Protein AF-A0A8S0SH18-F1 (afdb_monomer_lite)

Sequence (121 aa):
MAERRGLLTTVDLAGINVLALVNEHSGAALQYGIDKDFLNDSSHVKDVRWDAELGDQNMELRLVEYFVDEFNKRLGNGVDIRNNVKAMAKLKKQVKRTKETLSANTMAPISVESLYDDCDF

Organism: NCBI:txid158383

Secondary structure (DSSP, 8-state):
-HHHHHHHHHHHHTT--------HHHHHHHHHHHSS---S-----------SS-SHHHHHHHHHHHHHHHHHHHH-SS--GGG-HHHHHHHHHHHHHHHHHHHHSS------TT-BTTB--

Foldseek 3Di:
DVVVVVVVVVCVVVVHDDPDDDDPVVVVVVVVVVVDPDPDDDDDDPDDDDDPCPDPVVVLVVQLVVVQVVVCVVVVPNDRCVVPPQLSVQSSVQSVVQVVVVVVDVDDDTKGACSDPRDID

Radius of gyration: 22.26 Å; chains: 1; bounding box: 47×38×57 Å

InterPro domains:
  IPR013126 Heat shock protein 70 family [PF00012] (2-37)
  IPR013126 Heat shock protein 70 family [PF00012] (44-117)
  IPR013126 Heat shock protein 70 family [PTHR45639] (43-121)
  IPR043129 ATPase, nucleotide binding domain [SSF53067] (43-120)

Structure (mmCIF, N/CA/C/O backbone):
data_AF-A0A8S0SH18-F1
#
_entry.id   AF-A0A8S0SH18-F1
#
loop_
_atom_site.group_PDB
_atom_site.id
_atom_site.type_symbol
_atom_site.label_atom_id
_atom_site.label_alt_id
_atom_site.label_comp_id
_atom_site.label_asym_id
_atom_site.label_entity_id
_atom_site.label_seq_id
_atom_site.pdbx_PDB_ins_code
_atom_site.Cartn_x
_atom_site.Cartn_y
_atom_site.Cartn_z
_atom_site.occupancy
_atom_site.B_iso_or_equiv
_atom_site.auth_seq_id
_atom_site.auth_comp_id
_atom_site.auth_asym_id
_atom_site.auth_atom_id
_atom_site.pdbx_PDB_model_num
ATOM 1 N N . MET A 1 1 ? 12.711 -20.154 -13.586 1.00 60.12 1 MET A N 1
ATOM 2 C CA . MET A 1 1 ? 12.234 -20.925 -14.766 1.00 60.12 1 MET A CA 1
ATOM 3 C C . MET A 1 1 ? 10.760 -21.343 -14.693 1.00 60.12 1 MET A C 1
ATOM 5 O O . MET A 1 1 ? 10.164 -21.548 -15.743 1.00 60.12 1 MET A O 1
ATOM 9 N N . ALA A 1 2 ? 10.144 -21.491 -13.511 1.00 79.88 2 ALA A N 1
ATOM 10 C CA . ALA A 1 2 ? 8.706 -21.788 -13.408 1.00 79.88 2 ALA A CA 1
ATOM 11 C C . ALA A 1 2 ? 7.822 -20.598 -13.836 1.00 79.88 2 ALA A C 1
ATOM 13 O O . ALA A 1 2 ? 6.936 -20.762 -14.664 1.00 79.88 2 ALA A O 1
ATOM 14 N N . GLU A 1 3 ? 8.147 -19.394 -13.371 1.00 81.19 3 GLU A N 1
ATOM 15 C CA . GLU A 1 3 ? 7.373 -18.173 -13.632 1.00 81.19 3 GLU A CA 1
ATOM 16 C C . GLU A 1 3 ? 7.291 -17.794 -15.120 1.00 81.19 3 GLU A C 1
ATOM 18 O O . GLU A 1 3 ? 6.199 -17.607 -15.649 1.00 81.19 3 GLU A O 1
ATOM 23 N N . ARG A 1 4 ? 8.425 -17.803 -15.844 1.00 85.50 4 ARG A N 1
ATOM 24 C CA . ARG A 1 4 ? 8.446 -17.548 -17.301 1.00 85.50 4 ARG A CA 1
ATOM 25 C C . ARG A 1 4 ? 7.548 -18.512 -18.082 1.00 85.50 4 ARG A C 1
ATOM 27 O O . ARG A 1 4 ? 6.930 -18.107 -19.057 1.00 85.50 4 ARG A O 1
ATOM 34 N N . ARG A 1 5 ? 7.466 -19.780 -17.661 1.00 86.31 5 ARG A N 1
ATOM 35 C CA . ARG A 1 5 ? 6.590 -20.781 -18.297 1.00 86.31 5 ARG A CA 1
ATOM 36 C C . ARG A 1 5 ? 5.117 -20.522 -17.991 1.00 86.31 5 ARG A C 1
ATOM 38 O O . ARG A 1 5 ? 4.293 -20.638 -18.893 1.00 86.31 5 ARG A O 1
ATOM 45 N N . GLY A 1 6 ? 4.801 -20.123 -16.758 1.00 88.38 6 GLY A N 1
ATOM 46 C CA . GLY A 1 6 ? 3.453 -19.685 -16.391 1.00 88.38 6 GLY A CA 1
ATOM 47 C C . GLY A 1 6 ? 2.985 -18.517 -17.259 1.00 88.38 6 GLY A C 1
ATOM 48 O O . GLY A 1 6 ? 1.901 -18.575 -17.827 1.00 88.38 6 GLY A O 1
ATOM 49 N N . LEU A 1 7 ? 3.852 -17.522 -17.456 1.00 86.75 7 LEU A N 1
ATOM 50 C CA . LEU A 1 7 ? 3.548 -16.336 -18.256 1.00 86.75 7 LEU A CA 1
ATOM 51 C C . LEU A 1 7 ? 3.370 -16.656 -19.751 1.00 86.75 7 LEU A C 1
ATOM 53 O O . LEU A 1 7 ? 2.467 -16.131 -20.387 1.00 86.75 7 LEU A O 1
ATOM 57 N N . LEU A 1 8 ? 4.164 -17.569 -20.320 1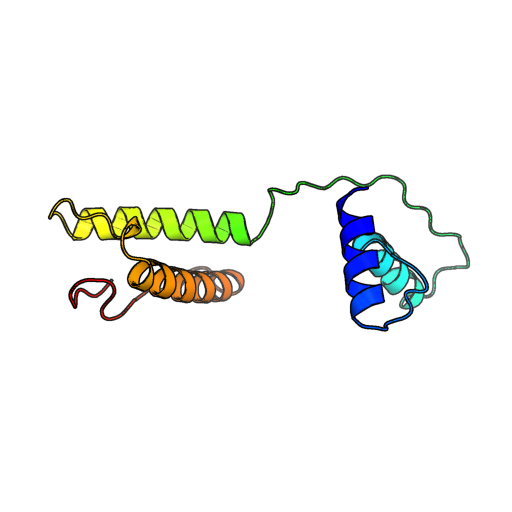.00 88.31 8 LEU A N 1
ATOM 58 C CA . LEU A 1 8 ? 3.939 -18.029 -21.700 1.00 88.31 8 LEU A CA 1
ATOM 59 C C . LEU A 1 8 ? 2.591 -18.741 -21.862 1.00 88.31 8 LEU A C 1
ATOM 61 O O . LEU A 1 8 ? 1.928 -18.564 -22.876 1.00 88.31 8 LEU A O 1
ATOM 65 N N . THR A 1 9 ? 2.167 -19.499 -20.850 1.00 90.00 9 THR A N 1
ATOM 66 C CA . THR A 1 9 ? 0.885 -20.219 -20.879 1.00 90.00 9 THR A CA 1
ATOM 67 C C . THR A 1 9 ? -0.298 -19.250 -20.842 1.00 90.00 9 THR A C 1
ATOM 69 O O . THR A 1 9 ? -1.270 -19.429 -21.569 1.00 90.00 9 THR A O 1
ATOM 72 N N . THR A 1 10 ? -0.229 -18.195 -20.022 1.00 89.38 10 THR A N 1
ATOM 73 C CA . THR A 1 10 ? -1.294 -17.181 -19.962 1.00 89.38 10 THR A CA 1
ATOM 74 C C . THR A 1 10 ? -1.381 -16.359 -21.243 1.00 89.38 10 THR A C 1
ATOM 76 O O . THR A 1 10 ? -2.476 -15.998 -21.663 1.00 89.38 10 THR A O 1
ATOM 79 N N . VAL A 1 11 ? -0.244 -16.077 -21.876 1.00 92.00 11 VAL A N 1
ATOM 80 C CA . VAL A 1 11 ? -0.190 -15.354 -2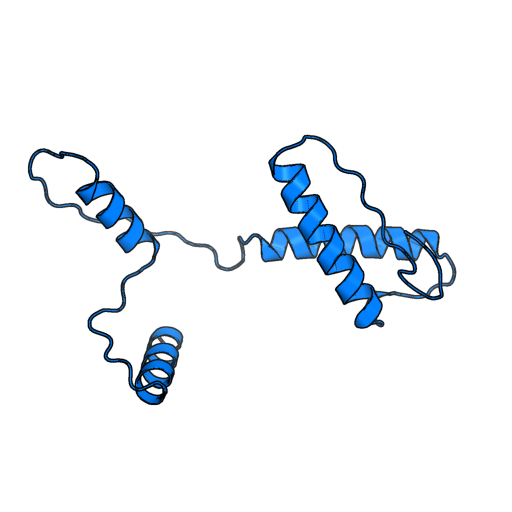3.150 1.00 92.00 11 VAL A CA 1
ATOM 81 C C . VAL A 1 11 ? -0.766 -16.200 -24.292 1.00 92.00 11 VAL A C 1
ATOM 83 O O . VAL A 1 11 ? -1.549 -15.677 -25.085 1.00 92.00 11 VAL A O 1
ATOM 86 N N . ASP A 1 12 ? -0.449 -17.495 -24.336 1.00 91.12 12 ASP A N 1
ATOM 87 C CA . ASP A 1 12 ? -1.029 -18.432 -25.305 1.00 91.12 12 ASP A CA 1
ATOM 88 C C . ASP A 1 12 ? -2.561 -18.498 -25.163 1.00 91.12 12 ASP A C 1
ATOM 90 O O . ASP A 1 12 ? -3.295 -18.349 -26.138 1.00 91.12 12 ASP A O 1
ATOM 94 N N . LEU A 1 13 ? -3.062 -18.561 -23.921 1.00 92.12 13 LEU A N 1
ATOM 95 C CA . LEU A 1 13 ? -4.498 -18.470 -23.623 1.00 92.12 13 LEU A CA 1
ATOM 96 C C . LEU A 1 13 ? -5.127 -17.134 -24.054 1.00 92.12 13 LEU A C 1
ATOM 98 O O . LEU A 1 13 ? -6.294 -17.105 -24.441 1.00 92.12 13 LEU A O 1
ATOM 102 N N . ALA A 1 14 ? -4.379 -16.031 -23.988 1.00 92.69 14 ALA A N 1
ATOM 103 C CA . ALA A 1 14 ? -4.830 -14.714 -24.436 1.00 92.69 14 ALA A CA 1
ATOM 104 C C . ALA A 1 14 ? -4.767 -14.535 -25.967 1.00 92.69 14 ALA A C 1
ATOM 106 O O . ALA A 1 14 ? -5.204 -13.501 -26.472 1.00 92.69 14 ALA A O 1
ATOM 107 N N . GLY A 1 15 ? -4.227 -15.511 -26.709 1.00 92.81 15 GLY A N 1
ATOM 108 C CA . GLY A 1 15 ? -4.064 -15.446 -28.163 1.00 92.81 15 GLY A CA 1
ATOM 109 C C . GLY A 1 15 ? -2.998 -14.447 -28.626 1.00 92.81 15 GLY A C 1
ATOM 110 O O . GLY A 1 15 ? -3.052 -13.971 -29.760 1.00 92.81 15 GLY A O 1
ATOM 111 N N . ILE A 1 16 ? -2.046 -14.091 -27.757 1.00 92.94 16 ILE A N 1
ATOM 112 C CA . ILE A 1 16 ? -0.984 -13.126 -28.067 1.00 92.94 16 ILE A CA 1
ATOM 113 C C . ILE A 1 16 ? 0.286 -13.888 -28.476 1.00 92.94 16 ILE A C 1
ATOM 115 O O . ILE A 1 16 ? 0.734 -14.795 -27.783 1.00 92.94 16 ILE A O 1
ATOM 119 N N . ASN A 1 17 ? 0.913 -13.503 -29.590 1.00 89.81 17 ASN A N 1
ATOM 120 C CA . ASN A 1 17 ? 2.189 -14.089 -30.007 1.00 89.81 17 ASN A CA 1
ATOM 121 C C . ASN A 1 17 ? 3.371 -13.353 -29.349 1.00 89.81 17 ASN A C 1
ATOM 123 O O . ASN A 1 17 ? 3.652 -12.201 -29.684 1.00 89.81 17 ASN A O 1
ATOM 127 N N . VAL A 1 18 ? 4.082 -14.012 -28.428 1.00 85.56 18 VAL A N 1
ATOM 128 C CA . VAL A 1 18 ? 5.279 -13.451 -27.775 1.00 85.56 18 VAL A CA 1
ATOM 129 C C . VAL A 1 18 ? 6.527 -13.775 -28.586 1.00 85.56 18 VAL A C 1
ATOM 131 O O . VAL A 1 18 ? 6.939 -14.926 -28.681 1.00 85.56 18 VAL A O 1
ATOM 134 N N . LEU A 1 19 ? 7.169 -12.733 -29.117 1.00 84.56 19 LEU A N 1
ATOM 135 C CA . LEU A 1 19 ? 8.398 -12.855 -29.910 1.00 84.56 19 LEU A CA 1
ATOM 136 C C . LEU A 1 19 ? 9.658 -12.994 -29.044 1.00 84.56 19 LEU A C 1
ATOM 138 O O . LEU A 1 19 ? 10.595 -13.694 -29.419 1.00 84.56 19 LEU A O 1
ATOM 142 N N . ALA A 1 20 ? 9.693 -12.333 -27.885 1.00 83.75 20 ALA A N 1
ATOM 143 C CA . ALA A 1 20 ? 10.801 -12.423 -26.943 1.00 83.75 20 ALA A CA 1
ATOM 144 C C . ALA A 1 20 ? 10.351 -12.057 -25.523 1.00 83.75 20 ALA A C 1
ATOM 146 O O . ALA A 1 20 ? 9.595 -11.109 -25.323 1.00 83.75 20 ALA A O 1
ATOM 147 N N . LEU A 1 21 ? 10.867 -12.780 -24.526 1.00 84.06 21 LEU A N 1
ATOM 148 C CA . LEU A 1 21 ? 10.764 -12.394 -23.118 1.00 84.06 21 LEU A CA 1
ATOM 149 C C . LEU A 1 21 ? 12.052 -11.691 -22.701 1.00 84.06 21 LEU A C 1
ATOM 151 O O . LEU A 1 21 ? 13.066 -12.352 -22.461 1.00 84.06 21 LEU A O 1
ATOM 155 N N . VAL A 1 22 ? 12.000 -10.370 -22.582 1.00 85.62 22 VAL A N 1
ATOM 156 C CA . VAL A 1 22 ? 13.143 -9.537 -22.187 1.00 85.62 22 VAL A CA 1
ATOM 157 C C . VAL A 1 22 ? 13.068 -9.238 -20.687 1.00 85.62 22 VAL A C 1
ATOM 159 O O . VAL A 1 22 ? 11.982 -9.121 -20.128 1.00 85.62 22 VAL A O 1
ATOM 162 N N . ASN A 1 23 ? 14.218 -9.180 -20.009 1.00 84.50 23 ASN A N 1
ATOM 163 C CA . ASN A 1 23 ? 14.275 -8.707 -18.622 1.00 84.50 23 ASN A CA 1
ATOM 164 C C . ASN A 1 23 ? 14.078 -7.183 -18.605 1.00 84.50 23 ASN A C 1
ATOM 166 O O . ASN A 1 23 ? 14.695 -6.497 -19.418 1.00 84.50 23 ASN A O 1
ATOM 170 N N . GLU A 1 24 ? 13.277 -6.660 -17.679 1.00 84.06 24 GLU A N 1
ATOM 171 C CA . GLU A 1 24 ? 13.006 -5.227 -17.530 1.00 84.06 24 GLU A CA 1
ATOM 172 C C . GLU A 1 24 ? 14.293 -4.390 -17.507 1.00 84.06 24 GLU A C 1
ATOM 174 O O . GLU A 1 24 ? 14.430 -3.452 -18.289 1.00 84.06 24 GLU A O 1
ATOM 179 N N . HIS A 1 25 ? 15.292 -4.779 -16.707 1.00 82.50 25 HIS A N 1
ATOM 180 C CA . HIS A 1 25 ? 16.552 -4.030 -16.612 1.00 82.50 25 HIS A CA 1
ATOM 181 C C . HIS A 1 25 ? 17.364 -4.054 -17.913 1.00 82.50 25 HIS A C 1
ATOM 183 O O . HIS A 1 25 ? 18.013 -3.070 -18.262 1.00 82.50 25 HIS A O 1
ATOM 189 N N . SER A 1 26 ? 17.323 -5.166 -18.654 1.00 82.50 26 SER A N 1
ATOM 190 C CA . SER A 1 26 ? 17.963 -5.255 -19.970 1.00 82.50 26 SER A CA 1
ATOM 191 C C . SER A 1 26 ? 17.224 -4.400 -20.998 1.00 82.50 26 SER A C 1
ATOM 193 O O . SER A 1 26 ? 17.873 -3.741 -21.800 1.00 82.50 26 SER A O 1
ATOM 195 N N . GLY A 1 27 ? 15.889 -4.361 -20.950 1.00 82.44 27 GLY A N 1
ATOM 196 C CA . GLY A 1 27 ? 15.075 -3.476 -21.783 1.00 82.44 27 GLY A CA 1
ATOM 197 C C . GLY A 1 27 ? 15.364 -2.000 -21.508 1.00 82.44 27 GLY A C 1
ATOM 198 O O . GLY A 1 27 ? 15.601 -1.246 -22.446 1.00 82.44 27 GLY A O 1
ATOM 199 N N . ALA A 1 28 ? 15.443 -1.605 -20.235 1.00 83.19 28 ALA A N 1
ATOM 200 C CA . ALA A 1 28 ? 15.807 -0.246 -19.837 1.00 83.19 28 ALA A CA 1
ATOM 201 C C . ALA A 1 28 ? 17.226 0.135 -20.295 1.00 83.19 28 ALA A C 1
ATOM 203 O O . ALA A 1 28 ? 17.434 1.234 -20.804 1.00 83.19 28 ALA A O 1
ATOM 204 N N . ALA A 1 29 ? 18.195 -0.779 -20.172 1.00 82.19 29 ALA A N 1
ATOM 205 C CA . ALA A 1 29 ? 19.555 -0.560 -20.664 1.00 82.19 29 ALA A CA 1
ATOM 206 C C . ALA A 1 29 ? 19.609 -0.418 -22.195 1.00 82.19 29 ALA A C 1
ATOM 208 O O . ALA A 1 29 ? 20.325 0.442 -22.702 1.00 82.19 29 ALA A O 1
ATOM 209 N N . LEU A 1 30 ? 18.836 -1.225 -22.931 1.00 81.88 30 LEU A N 1
ATOM 210 C CA . LEU A 1 30 ? 18.719 -1.112 -24.386 1.00 81.88 30 LEU A CA 1
ATOM 211 C C . LEU A 1 30 ? 18.076 0.214 -24.799 1.00 81.88 30 LEU A C 1
ATOM 213 O O . LEU A 1 30 ? 18.609 0.883 -25.676 1.00 81.88 30 LEU A O 1
ATOM 217 N N . GLN A 1 31 ? 16.985 0.620 -24.142 1.00 81.81 31 GLN A N 1
ATOM 218 C CA . GLN A 1 31 ? 16.336 1.908 -24.394 1.00 81.81 31 GLN A CA 1
ATOM 219 C C . GLN A 1 31 ? 17.313 3.065 -24.166 1.00 81.81 31 GLN A C 1
ATOM 221 O O . GLN A 1 31 ? 17.476 3.922 -25.029 1.00 81.81 31 GLN A O 1
ATOM 226 N N . TYR A 1 32 ? 18.038 3.037 -23.045 1.00 81.12 32 TYR A N 1
ATOM 227 C CA . TYR A 1 32 ? 19.074 4.024 -22.751 1.00 81.12 32 TYR A CA 1
ATOM 228 C C . TYR A 1 32 ? 20.190 4.040 -23.810 1.00 81.12 32 TYR A C 1
ATOM 230 O O . TYR A 1 32 ? 20.706 5.103 -24.142 1.00 81.12 32 TYR A O 1
ATOM 238 N N . GLY A 1 33 ? 20.556 2.870 -24.344 1.00 74.25 33 GLY A N 1
ATOM 239 C CA . GLY A 1 33 ? 21.516 2.711 -25.437 1.00 74.25 33 GLY A CA 1
ATOM 240 C C . GLY A 1 33 ? 21.052 3.297 -26.773 1.00 74.25 33 GLY A C 1
ATOM 241 O O . GLY A 1 33 ? 21.877 3.809 -27.518 1.00 74.25 33 GLY A O 1
ATOM 242 N N . ILE A 1 34 ? 19.753 3.227 -27.070 1.00 76.88 34 ILE A N 1
ATOM 243 C CA . ILE A 1 34 ? 19.155 3.752 -28.308 1.00 76.88 34 ILE A CA 1
ATOM 244 C C . ILE A 1 34 ? 19.005 5.276 -28.246 1.00 76.88 34 ILE A C 1
ATOM 246 O O . ILE A 1 34 ? 19.284 5.954 -29.230 1.00 76.88 34 ILE A O 1
ATOM 250 N N . ASP A 1 35 ? 18.600 5.822 -27.096 1.00 74.69 35 ASP A N 1
ATOM 251 C CA . ASP A 1 35 ? 18.362 7.266 -26.922 1.00 74.69 35 ASP A CA 1
ATOM 252 C C . ASP A 1 35 ? 19.653 8.107 -26.883 1.00 74.69 35 ASP A C 1
ATOM 254 O O . ASP A 1 35 ? 19.611 9.337 -26.802 1.00 74.69 35 ASP A O 1
ATOM 258 N N . LYS A 1 36 ? 20.820 7.463 -26.899 1.00 70.50 36 LYS A N 1
ATOM 259 C CA . LYS A 1 36 ? 22.130 8.099 -26.762 1.00 70.50 36 LYS A CA 1
ATOM 260 C C . LYS A 1 36 ? 23.008 7.692 -27.941 1.00 70.50 36 LYS A C 1
ATOM 262 O O . LYS A 1 36 ? 23.238 6.508 -28.160 1.00 70.50 36 LYS A O 1
ATOM 267 N N . ASP A 1 37 ? 23.570 8.674 -28.641 1.00 64.19 37 ASP A N 1
ATOM 268 C CA . ASP A 1 37 ? 24.562 8.435 -29.692 1.00 64.19 37 ASP A CA 1
ATOM 269 C C . ASP A 1 37 ? 25.871 7.919 -29.076 1.00 64.19 37 ASP A C 1
ATOM 271 O O . ASP A 1 37 ? 26.792 8.675 -28.755 1.00 64.19 37 ASP A O 1
ATOM 275 N N . PHE A 1 38 ? 25.955 6.610 -28.866 1.00 60.38 38 PHE A N 1
ATOM 276 C CA . PHE A 1 38 ? 27.206 5.950 -28.530 1.00 60.38 38 PHE A CA 1
ATOM 277 C C . PHE A 1 38 ? 27.969 5.626 -29.817 1.00 60.38 38 PHE A C 1
ATOM 279 O O . PHE A 1 38 ? 27.399 5.144 -30.796 1.00 60.38 38 PHE A O 1
ATOM 286 N N . LEU A 1 39 ? 29.282 5.870 -29.812 1.00 60.03 39 LEU A N 1
ATOM 287 C CA . LEU A 1 39 ? 30.204 5.392 -30.843 1.00 60.03 39 LEU A CA 1
ATOM 288 C C . LEU A 1 39 ? 30.184 3.856 -30.857 1.00 60.03 39 LEU A C 1
ATOM 290 O O . LEU A 1 39 ? 30.920 3.229 -30.111 1.00 60.03 39 LEU A O 1
ATOM 294 N N . ASN A 1 40 ? 29.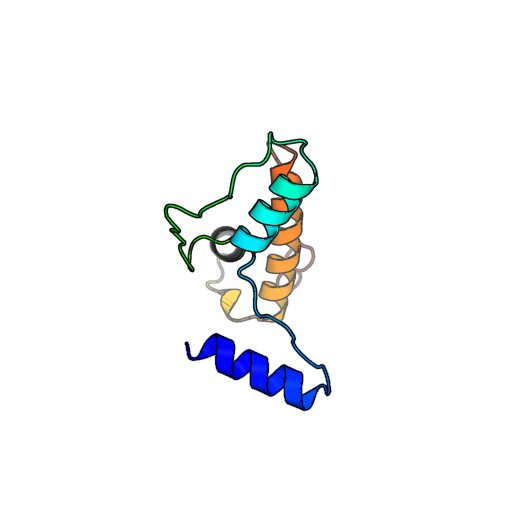286 3.298 -31.669 1.00 54.94 40 ASN A N 1
ATOM 295 C CA . ASN A 1 40 ? 29.190 1.929 -32.176 1.00 54.94 40 ASN A CA 1
ATOM 296 C C . ASN A 1 40 ? 29.951 0.852 -31.375 1.00 54.94 40 ASN A C 1
ATOM 298 O O . ASN A 1 40 ? 30.877 0.233 -31.903 1.00 54.94 40 ASN A O 1
ATOM 302 N N . ASP A 1 41 ? 29.553 0.617 -30.122 1.00 62.31 41 ASP A N 1
ATOM 303 C CA . ASP A 1 41 ? 30.130 -0.455 -29.313 1.00 62.31 41 ASP A CA 1
ATOM 304 C C . ASP A 1 41 ? 29.049 -1.328 -28.668 1.00 62.31 41 ASP A C 1
ATOM 306 O O . ASP A 1 41 ? 28.000 -0.868 -28.207 1.00 62.31 41 ASP A O 1
ATOM 310 N N . SER A 1 42 ? 29.296 -2.633 -28.691 1.00 63.28 42 SER A N 1
ATOM 311 C CA . SER A 1 42 ? 28.341 -3.653 -28.260 1.00 63.28 42 SER A CA 1
ATOM 312 C C . SER A 1 42 ? 28.123 -3.616 -26.739 1.00 63.28 42 SER A C 1
ATOM 314 O O . SER A 1 42 ? 29.053 -3.756 -25.942 1.00 63.28 42 SER A O 1
ATOM 316 N N . SER A 1 43 ? 26.870 -3.442 -26.314 1.00 65.12 43 SER A N 1
ATOM 317 C CA . SER A 1 43 ? 26.506 -3.372 -24.894 1.00 65.12 43 SER A CA 1
ATOM 318 C C . SER A 1 43 ? 26.365 -4.771 -24.289 1.00 65.12 43 SER A C 1
ATOM 320 O O . SER A 1 43 ? 25.487 -5.538 -24.680 1.00 65.12 43 SER A O 1
ATOM 322 N N . HIS A 1 44 ? 27.210 -5.103 -23.312 1.00 70.94 44 HIS A N 1
ATOM 323 C CA . HIS A 1 44 ? 27.174 -6.373 -22.583 1.00 70.94 44 HIS A CA 1
ATOM 324 C C . HIS A 1 44 ? 26.850 -6.144 -21.100 1.00 70.94 44 HIS A C 1
ATOM 326 O O . HIS A 1 44 ? 27.444 -5.293 -20.437 1.00 70.94 44 HIS A O 1
ATOM 332 N N . VAL A 1 45 ? 25.913 -6.925 -20.558 1.00 70.06 45 VAL A N 1
ATOM 333 C CA . VAL A 1 45 ? 25.574 -6.899 -19.127 1.00 70.06 45 VAL A CA 1
ATOM 334 C C . VAL A 1 45 ? 26.644 -7.671 -18.356 1.00 70.06 45 VAL A C 1
ATOM 336 O O . VAL A 1 45 ? 26.873 -8.845 -18.633 1.00 70.06 45 VAL A O 1
ATOM 339 N N . LYS A 1 46 ? 27.308 -7.015 -17.397 1.00 80.94 46 LYS A N 1
ATOM 340 C CA . LYS A 1 46 ? 28.410 -7.615 -16.621 1.00 80.94 46 LYS A CA 1
ATOM 341 C C . LYS A 1 46 ? 27.939 -8.385 -15.391 1.00 80.94 46 LYS A C 1
ATOM 343 O O . LYS A 1 46 ? 28.512 -9.420 -15.074 1.00 80.94 46 LYS A O 1
ATOM 348 N N . ASP A 1 47 ? 26.917 -7.885 -14.705 1.00 76.69 47 ASP A N 1
ATOM 349 C CA . ASP A 1 47 ? 26.334 -8.545 -13.540 1.00 76.69 47 ASP A CA 1
ATOM 350 C C . ASP A 1 47 ? 24.894 -8.072 -13.321 1.00 76.69 47 ASP A C 1
ATOM 352 O O . ASP A 1 47 ? 24.540 -6.948 -13.682 1.00 76.69 47 ASP A O 1
ATOM 356 N N . VAL A 1 48 ? 24.073 -8.933 -12.724 1.00 72.81 48 VAL A N 1
ATOM 357 C CA . VAL A 1 48 ? 22.708 -8.615 -12.296 1.00 72.81 48 VAL A CA 1
ATOM 358 C C . VAL A 1 48 ? 22.527 -9.142 -10.878 1.00 72.81 48 VAL A C 1
ATOM 360 O O . VAL A 1 48 ? 22.711 -10.332 -10.602 1.00 72.81 48 VAL A O 1
ATOM 363 N N . ARG A 1 49 ? 22.159 -8.245 -9.966 1.00 80.06 49 ARG A N 1
ATOM 364 C CA . ARG A 1 49 ? 21.777 -8.555 -8.588 1.00 80.06 49 ARG A CA 1
ATOM 365 C C . ARG A 1 49 ? 20.395 -7.968 -8.354 1.00 80.06 49 ARG A C 1
ATOM 367 O O . ARG A 1 49 ? 20.130 -6.852 -8.788 1.00 80.06 49 ARG A O 1
ATOM 374 N N . TRP A 1 50 ? 19.528 -8.736 -7.714 1.00 77.69 50 TRP A N 1
ATOM 375 C CA . TRP A 1 50 ? 18.175 -8.317 -7.381 1.00 77.69 50 TRP A CA 1
ATOM 376 C C . TRP A 1 50 ? 17.772 -8.970 -6.057 1.00 77.69 50 TRP A C 1
ATOM 378 O O . TRP A 1 50 ? 18.246 -10.065 -5.744 1.00 77.69 50 TRP A O 1
ATOM 388 N N . ASP A 1 51 ? 16.919 -8.288 -5.301 1.00 79.12 51 ASP A N 1
ATOM 389 C CA . ASP A 1 51 ? 16.294 -8.794 -4.082 1.00 79.12 51 ASP A CA 1
ATOM 390 C C . ASP A 1 51 ? 14.774 -8.721 -4.265 1.00 79.12 51 ASP A C 1
ATOM 392 O O . ASP A 1 51 ? 14.236 -7.666 -4.600 1.00 79.12 51 ASP A O 1
ATOM 396 N N . ALA A 1 52 ? 14.095 -9.855 -4.089 1.00 77.75 52 ALA A N 1
ATOM 397 C CA . ALA A 1 52 ? 12.648 -9.971 -4.258 1.00 77.75 52 ALA A CA 1
ATOM 398 C C . ALA A 1 52 ? 11.853 -9.273 -3.170 1.00 77.75 52 ALA A C 1
ATOM 400 O O . ALA A 1 52 ? 10.698 -8.908 -3.377 1.00 77.75 52 ALA A O 1
ATOM 401 N N . GLU A 1 53 ? 12.466 -9.142 -2.003 1.00 76.06 53 GLU A N 1
ATOM 402 C CA . GLU A 1 53 ? 11.837 -8.617 -0.807 1.00 76.06 53 GLU A CA 1
ATOM 403 C C . GLU A 1 53 ? 12.091 -7.110 -0.676 1.00 76.06 53 GLU A C 1
ATOM 405 O O . GLU A 1 53 ? 11.458 -6.428 0.133 1.00 76.06 53 GLU A O 1
ATOM 410 N N . LEU A 1 54 ? 12.982 -6.551 -1.497 1.00 78.31 54 LEU A N 1
ATOM 411 C CA . LEU A 1 54 ? 13.276 -5.127 -1.506 1.00 78.31 54 LEU A CA 1
ATOM 412 C C . LEU A 1 54 ? 12.342 -4.395 -2.478 1.00 78.31 54 LEU A C 1
ATOM 414 O O . LEU A 1 54 ? 12.702 -4.070 -3.608 1.00 78.31 54 LEU A O 1
ATOM 418 N N . GLY A 1 55 ? 11.118 -4.143 -2.017 1.00 81.00 55 GLY A N 1
ATOM 419 C CA . GLY A 1 55 ? 10.075 -3.486 -2.799 1.00 81.00 55 GLY A CA 1
ATOM 420 C C . GLY A 1 55 ? 9.325 -2.405 -2.029 1.00 81.00 55 GLY A C 1
ATOM 421 O O . GLY A 1 55 ? 9.314 -2.353 -0.796 1.00 81.00 55 GLY A O 1
ATOM 422 N N . ASP A 1 56 ? 8.634 -1.556 -2.780 1.00 83.44 56 ASP A N 1
ATOM 423 C CA . ASP A 1 56 ? 7.738 -0.530 -2.252 1.00 83.44 56 ASP A CA 1
ATOM 424 C C . ASP A 1 56 ? 6.616 -1.125 -1.386 1.00 83.44 56 ASP A C 1
ATOM 426 O O . ASP A 1 56 ? 6.227 -0.523 -0.385 1.00 83.44 56 ASP A O 1
ATOM 430 N N . GLN A 1 57 ? 6.155 -2.332 -1.724 1.00 85.44 57 GLN A N 1
ATOM 431 C CA . GLN A 1 57 ? 5.156 -3.084 -0.968 1.00 85.44 57 GLN A CA 1
ATOM 432 C C . GLN A 1 57 ? 5.621 -3.419 0.451 1.00 85.44 57 GLN A C 1
ATOM 434 O O . GLN A 1 57 ? 4.828 -3.341 1.389 1.00 85.44 57 GLN A O 1
ATOM 439 N N . ASN A 1 58 ? 6.904 -3.736 0.641 1.00 87.25 58 ASN A N 1
ATOM 440 C CA . ASN A 1 58 ? 7.441 -4.065 1.962 1.00 87.25 58 ASN A CA 1
ATOM 441 C C . ASN A 1 58 ? 7.550 -2.814 2.840 1.00 87.25 58 ASN A C 1
ATOM 443 O O . ASN A 1 58 ? 7.237 -2.859 4.033 1.00 87.25 58 ASN A O 1
ATOM 447 N N . MET A 1 59 ? 7.909 -1.672 2.245 1.00 87.06 59 MET A N 1
ATOM 448 C CA . MET A 1 59 ? 7.885 -0.381 2.935 1.00 87.06 59 MET A CA 1
ATOM 449 C C . MET A 1 59 ? 6.454 0.032 3.309 1.00 87.06 59 MET A C 1
ATOM 451 O O . MET A 1 59 ? 6.210 0.439 4.446 1.00 87.06 59 MET A O 1
ATOM 455 N N . GLU A 1 60 ? 5.496 -0.115 2.387 1.00 90.81 60 GLU A N 1
ATOM 456 C CA . GLU A 1 60 ? 4.074 0.123 2.659 1.00 90.81 60 GLU A CA 1
ATOM 457 C C . GLU A 1 60 ? 3.559 -0.770 3.790 1.00 90.81 60 GLU A C 1
ATOM 459 O O . GLU A 1 60 ? 2.913 -0.273 4.712 1.00 90.81 60 GLU A O 1
ATOM 464 N N . LEU A 1 61 ? 3.876 -2.067 3.763 1.00 90.62 61 LEU A N 1
ATOM 465 C CA . LEU A 1 61 ? 3.470 -3.008 4.803 1.00 90.62 61 LEU A CA 1
ATOM 466 C C . LEU A 1 61 ? 4.021 -2.594 6.170 1.00 90.62 61 LEU A C 1
ATOM 468 O O . LEU A 1 61 ? 3.280 -2.585 7.150 1.00 90.62 61 LEU A O 1
ATOM 472 N N . ARG A 1 62 ? 5.294 -2.185 6.239 1.00 91.06 62 ARG A N 1
ATOM 473 C CA . ARG A 1 62 ? 5.910 -1.745 7.496 1.00 91.06 62 ARG A CA 1
ATOM 474 C C . ARG A 1 62 ? 5.257 -0.483 8.062 1.00 91.06 62 ARG A C 1
ATOM 476 O O . ARG A 1 62 ? 5.078 -0.397 9.275 1.00 91.06 62 ARG A O 1
ATOM 483 N N . LEU A 1 63 ? 4.887 0.468 7.202 1.00 91.50 63 LEU A N 1
ATOM 484 C CA . LEU A 1 63 ? 4.150 1.669 7.605 1.00 91.50 63 LEU A CA 1
ATOM 485 C C . LEU A 1 63 ? 2.744 1.324 8.105 1.00 91.50 63 LEU A C 1
ATOM 487 O O . LEU A 1 63 ? 2.319 1.841 9.133 1.00 91.50 63 LEU A O 1
ATOM 491 N N . VAL A 1 64 ? 2.036 0.427 7.415 1.00 93.06 64 VAL A N 1
ATOM 492 C CA . VAL A 1 64 ? 0.708 -0.034 7.843 1.00 93.06 64 VAL A CA 1
ATOM 493 C C . VAL A 1 64 ? 0.784 -0.681 9.221 1.00 93.06 64 VAL A C 1
ATOM 495 O O . VAL A 1 64 ? 0.011 -0.298 10.089 1.00 93.06 64 VAL A O 1
ATOM 498 N N . GLU A 1 65 ? 1.730 -1.594 9.453 1.00 93.00 65 GLU A N 1
ATOM 499 C CA . GLU A 1 65 ? 1.914 -2.228 10.767 1.00 93.00 65 GLU A CA 1
ATOM 500 C C . GLU A 1 65 ? 2.191 -1.203 11.876 1.00 93.00 65 GLU A C 1
ATOM 502 O O . GLU A 1 65 ? 1.608 -1.291 12.954 1.00 93.00 65 GLU A O 1
ATOM 507 N N . TYR A 1 66 ? 3.013 -0.184 11.601 1.00 92.94 66 TYR A N 1
ATOM 508 C CA . TYR A 1 66 ? 3.276 0.897 12.554 1.00 92.94 66 TYR A CA 1
ATOM 509 C C . TYR A 1 66 ? 1.999 1.662 12.939 1.00 92.94 66 TYR A C 1
ATOM 511 O O . TYR A 1 66 ? 1.734 1.862 14.125 1.00 92.94 66 TYR A O 1
ATOM 519 N N . PHE A 1 67 ? 1.184 2.053 11.955 1.00 91.56 67 PHE A N 1
ATOM 520 C CA . PHE A 1 67 ? -0.061 2.781 12.216 1.00 91.56 67 PHE A CA 1
ATOM 521 C C . PHE A 1 67 ? -1.140 1.907 12.860 1.00 91.56 67 PHE A C 1
ATOM 523 O O . PHE A 1 67 ? -1.904 2.397 13.686 1.00 91.56 67 PHE A O 1
ATOM 530 N N . VAL A 1 68 ? -1.186 0.612 12.533 1.00 92.31 68 VAL A N 1
ATOM 531 C CA . VAL A 1 68 ? -2.049 -0.363 13.213 1.00 92.31 68 VAL A CA 1
ATOM 532 C C . VAL A 1 68 ? -1.691 -0.449 14.693 1.00 92.31 68 VAL A C 1
ATOM 534 O O . VAL A 1 68 ? -2.573 -0.350 15.544 1.00 92.31 68 VAL A O 1
ATOM 537 N N . ASP A 1 69 ? -0.403 -0.583 15.013 1.00 92.06 69 ASP A N 1
ATOM 538 C CA . ASP A 1 69 ? 0.062 -0.632 16.398 1.00 92.06 69 ASP A CA 1
ATOM 539 C C . ASP A 1 69 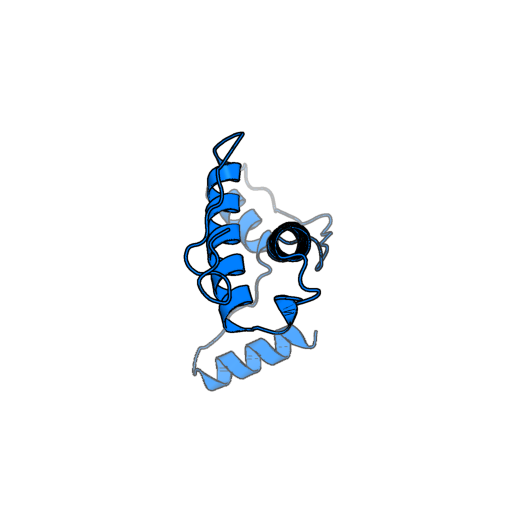? -0.242 0.669 17.149 1.00 92.06 69 ASP A C 1
ATOM 541 O O . ASP A 1 69 ? -0.594 0.635 18.329 1.00 92.06 69 ASP A O 1
ATOM 545 N N . GLU A 1 70 ? -0.119 1.823 16.489 1.00 90.88 70 GLU A N 1
ATOM 546 C CA . GLU A 1 70 ? -0.468 3.118 17.073 1.00 90.88 70 GLU A CA 1
ATOM 547 C C . GLU A 1 70 ? -1.977 3.249 17.328 1.00 90.88 70 GLU A C 1
ATOM 549 O O . GLU A 1 70 ? -2.380 3.646 18.423 1.00 90.88 70 GLU A O 1
ATOM 554 N N . PHE A 1 71 ? -2.817 2.860 16.366 1.00 88.81 71 PHE A N 1
ATOM 555 C CA . PHE A 1 71 ? -4.272 2.902 16.509 1.00 88.81 71 PHE A CA 1
ATOM 556 C C . PHE A 1 71 ? -4.769 1.944 17.596 1.00 88.81 71 PHE A C 1
ATOM 558 O O . PHE A 1 71 ? -5.539 2.348 18.465 1.00 88.81 71 PHE A O 1
ATOM 565 N N . ASN A 1 72 ? -4.269 0.705 17.619 1.00 88.88 72 ASN A N 1
ATOM 566 C CA . ASN A 1 72 ? -4.621 -0.284 18.639 1.00 88.88 72 ASN A CA 1
ATOM 567 C C . ASN A 1 72 ? -4.239 0.195 20.054 1.00 88.88 72 ASN A C 1
ATOM 569 O O . ASN A 1 72 ? -4.996 -0.002 21.006 1.00 88.88 72 ASN A O 1
ATOM 573 N N . LYS A 1 73 ? -3.093 0.883 20.204 1.00 89.00 73 LYS A N 1
ATOM 574 C CA . LYS A 1 73 ? -2.700 1.522 21.476 1.00 89.00 73 LYS A CA 1
ATOM 575 C C . LYS A 1 73 ? -3.654 2.646 21.880 1.00 89.00 73 LYS A C 1
ATOM 577 O O . LYS A 1 73 ? -3.965 2.757 23.062 1.00 89.00 73 LYS A O 1
ATOM 582 N N . ARG A 1 74 ? -4.111 3.469 20.926 1.00 86.00 74 ARG A N 1
ATOM 583 C CA . ARG A 1 74 ? -5.082 4.549 21.182 1.00 86.00 74 ARG A CA 1
ATOM 584 C C . ARG A 1 74 ? -6.464 4.012 21.560 1.00 86.00 74 ARG A C 1
ATOM 586 O O . ARG A 1 74 ? -7.115 4.608 22.411 1.00 86.00 74 ARG A O 1
ATOM 593 N N . LEU A 1 75 ? -6.893 2.893 20.970 1.00 83.38 75 LEU A N 1
ATOM 594 C CA . LEU A 1 75 ? -8.196 2.282 21.249 1.00 83.38 75 LEU A CA 1
ATOM 595 C C . LEU A 1 75 ? -8.302 1.744 22.684 1.00 83.38 75 LEU A C 1
ATOM 597 O O . LEU A 1 75 ? -9.377 1.796 23.274 1.00 83.38 75 LEU A O 1
ATOM 601 N N . GLY A 1 76 ? -7.209 1.212 23.248 1.00 76.81 76 GLY A N 1
ATOM 602 C CA . GLY A 1 76 ? -7.104 0.801 24.659 1.00 76.81 76 GLY A CA 1
ATOM 603 C C . GLY A 1 76 ? -8.053 -0.321 25.123 1.00 76.81 76 GLY A C 1
ATOM 604 O O . GLY A 1 76 ? -7.940 -0.792 26.250 1.00 76.81 76 GLY A O 1
ATOM 605 N N . ASN A 1 77 ? -8.963 -0.781 24.266 1.00 77.38 77 ASN A N 1
ATOM 606 C CA . ASN A 1 77 ? -9.998 -1.781 24.537 1.00 77.38 77 ASN A CA 1
ATOM 607 C C . ASN A 1 77 ? -9.547 -3.226 24.239 1.00 77.38 77 ASN A C 1
ATOM 609 O O . ASN A 1 77 ? -10.346 -4.154 24.344 1.00 77.38 77 ASN A O 1
ATOM 613 N N . GLY A 1 78 ? -8.279 -3.422 23.857 1.00 77.19 78 GLY A N 1
ATOM 614 C CA . GLY A 1 78 ? -7.721 -4.730 23.504 1.00 77.19 78 GLY A CA 1
ATOM 615 C C . GLY A 1 78 ? -8.166 -5.264 22.137 1.00 77.19 78 GLY A C 1
ATOM 616 O O . GLY A 1 78 ? -7.940 -6.438 21.850 1.00 77.19 78 GLY A O 1
ATOM 617 N N . VAL A 1 79 ? -8.794 -4.435 21.298 1.00 81.19 79 VAL A N 1
ATOM 618 C CA . VAL A 1 79 ? -9.201 -4.812 19.939 1.00 81.19 79 VAL A CA 1
ATOM 619 C C . VAL A 1 79 ? -8.036 -4.605 18.973 1.00 81.19 79 VAL A C 1
ATOM 621 O O . VAL A 1 79 ? -7.409 -3.549 18.965 1.00 81.19 79 VAL A O 1
ATOM 624 N N . ASP A 1 80 ? -7.774 -5.611 18.136 1.00 85.69 80 ASP A N 1
ATOM 625 C CA . ASP A 1 80 ? -6.820 -5.509 17.030 1.00 85.69 80 ASP A CA 1
ATOM 626 C C . ASP A 1 80 ? -7.560 -5.337 15.695 1.00 85.69 80 ASP A C 1
ATOM 628 O O . ASP A 1 80 ? -8.280 -6.240 15.244 1.00 85.69 80 ASP A O 1
ATOM 632 N N . ILE A 1 81 ? -7.351 -4.191 15.037 1.00 87.81 81 ILE A N 1
ATOM 633 C CA . ILE A 1 81 ? -7.939 -3.897 13.724 1.00 87.81 81 ILE A CA 1
ATOM 634 C C . ILE A 1 81 ? -7.434 -4.799 12.596 1.00 87.81 81 ILE A C 1
ATOM 636 O O . ILE A 1 81 ? -8.076 -4.844 11.544 1.00 87.81 81 ILE A O 1
ATOM 640 N N . ARG A 1 82 ? -6.353 -5.569 12.797 1.00 88.44 82 ARG A N 1
ATOM 641 C CA . ARG A 1 82 ? -5.880 -6.572 11.823 1.00 88.44 82 ARG A CA 1
ATOM 642 C C . ARG A 1 82 ? -6.956 -7.597 11.473 1.00 88.44 82 ARG A C 1
ATOM 644 O O . ARG A 1 82 ? -6.983 -8.095 10.349 1.00 88.44 82 ARG A O 1
ATOM 651 N N . ASN A 1 83 ? -7.877 -7.863 12.399 1.00 87.69 83 ASN A N 1
ATOM 652 C CA . ASN A 1 83 ? -8.999 -8.777 12.185 1.00 87.69 83 ASN A CA 1
ATOM 653 C C . ASN A 1 83 ? -10.085 -8.194 11.264 1.00 87.69 83 ASN A C 1
ATOM 655 O O . ASN A 1 83 ? -10.918 -8.935 10.741 1.00 87.69 83 ASN A O 1
ATOM 659 N N . ASN A 1 84 ? -10.092 -6.876 11.038 1.00 89.06 84 ASN A N 1
ATOM 660 C CA . ASN A 1 84 ? -11.080 -6.205 10.205 1.00 89.06 84 ASN A CA 1
ATOM 661 C C . ASN A 1 84 ? -10.500 -5.858 8.824 1.00 89.06 84 ASN A C 1
ATOM 663 O O . ASN A 1 84 ? -9.799 -4.862 8.635 1.00 89.06 84 ASN A O 1
ATOM 667 N N . VAL A 1 85 ? -10.877 -6.651 7.816 1.00 90.31 85 VAL A N 1
ATOM 668 C CA . VAL A 1 85 ? -10.431 -6.477 6.421 1.00 90.31 85 VAL A CA 1
ATOM 669 C C . VAL A 1 85 ? -10.805 -5.096 5.862 1.00 90.31 85 VAL A C 1
ATOM 671 O O . VAL A 1 85 ? -10.026 -4.502 5.115 1.00 90.31 85 VAL A O 1
ATOM 674 N N . LYS A 1 86 ? -11.970 -4.547 6.237 1.00 89.94 86 LYS A N 1
ATOM 675 C CA . LYS A 1 86 ? -12.446 -3.239 5.755 1.00 89.94 86 LYS A CA 1
ATOM 676 C C . LYS A 1 86 ? -11.615 -2.096 6.342 1.00 89.94 86 LYS A C 1
ATOM 678 O O . LYS A 1 86 ? -11.217 -1.200 5.596 1.00 89.94 86 LYS A O 1
ATOM 683 N N . ALA A 1 87 ? -11.326 -2.146 7.643 1.00 89.25 87 ALA A N 1
ATOM 684 C CA . ALA A 1 87 ? -10.471 -1.169 8.319 1.00 89.25 87 ALA A CA 1
ATOM 685 C C . ALA A 1 87 ? -9.044 -1.203 7.749 1.00 89.25 87 ALA A C 1
ATOM 687 O O . ALA A 1 87 ? -8.512 -0.174 7.333 1.00 89.25 87 ALA A O 1
ATOM 688 N N . MET A 1 88 ? -8.470 -2.403 7.600 1.00 91.88 88 MET A N 1
ATOM 689 C CA . MET A 1 88 ? -7.145 -2.589 7.003 1.00 91.88 88 MET A CA 1
ATOM 690 C C . MET A 1 88 ? -7.073 -2.078 5.561 1.00 91.88 88 MET A C 1
ATOM 692 O O . MET A 1 88 ? -6.088 -1.447 5.184 1.00 91.88 88 MET A O 1
ATOM 696 N N . ALA A 1 89 ? -8.106 -2.299 4.744 1.00 91.38 89 ALA A N 1
ATOM 697 C CA . ALA A 1 89 ? -8.146 -1.784 3.375 1.00 91.38 89 ALA A CA 1
ATOM 698 C C . ALA A 1 89 ? -8.190 -0.245 3.327 1.00 91.38 89 ALA A C 1
ATOM 700 O O . ALA A 1 89 ? -7.490 0.363 2.512 1.00 91.38 89 ALA A O 1
ATOM 701 N N . LYS A 1 90 ? -8.972 0.393 4.213 1.00 91.50 90 LYS A N 1
ATOM 702 C CA . LYS A 1 90 ? -9.005 1.859 4.347 1.00 91.50 90 LYS A CA 1
ATOM 703 C C . LYS A 1 90 ? -7.639 2.411 4.756 1.00 91.50 90 LYS A C 1
ATOM 705 O O . LYS A 1 90 ? -7.143 3.326 4.098 1.00 91.50 90 LYS A O 1
ATOM 710 N N . LEU A 1 91 ? -7.022 1.828 5.786 1.00 92.19 91 LEU A N 1
ATOM 711 C CA . LEU A 1 91 ? -5.714 2.255 6.279 1.00 92.19 91 LEU A CA 1
ATOM 712 C C . LEU A 1 91 ? -4.636 2.091 5.204 1.00 92.19 91 LEU A C 1
ATOM 714 O O . LEU A 1 91 ? -3.942 3.053 4.895 1.00 92.19 91 LEU A O 1
ATOM 718 N N . LYS A 1 92 ? -4.560 0.926 4.548 1.00 92.50 92 LYS A N 1
ATOM 719 C CA . LYS A 1 92 ? -3.625 0.673 3.435 1.00 92.50 92 LYS A CA 1
ATOM 720 C C . LYS A 1 92 ? -3.746 1.721 2.328 1.00 92.50 92 LYS A C 1
ATOM 722 O O . LYS A 1 92 ? -2.738 2.235 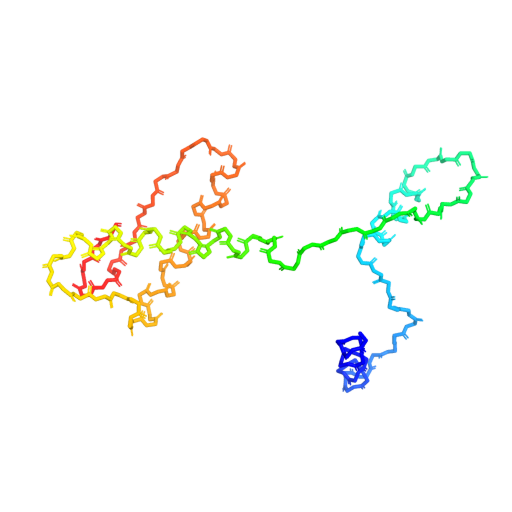1.851 1.00 92.50 92 LYS A O 1
ATOM 727 N N . LYS A 1 93 ? -4.976 2.083 1.946 1.00 93.00 93 LYS A N 1
ATOM 728 C CA . LYS A 1 93 ? -5.223 3.109 0.923 1.00 93.00 93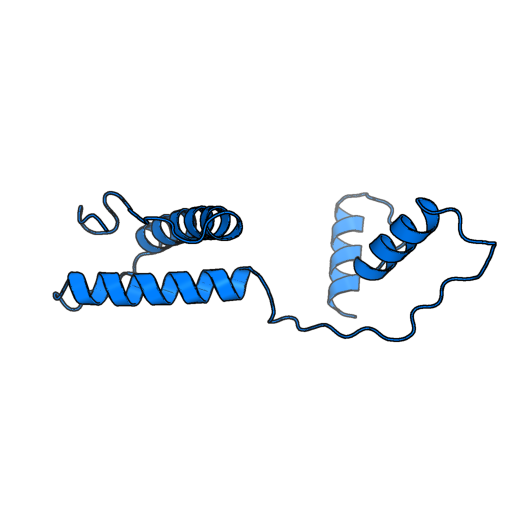 LYS A CA 1
ATOM 729 C C . LYS A 1 93 ? -4.695 4.485 1.341 1.00 93.00 93 LYS A C 1
ATOM 731 O O . LYS A 1 93 ? -4.155 5.196 0.497 1.00 93.00 93 LYS A O 1
ATOM 736 N N . GLN A 1 94 ? -4.857 4.861 2.609 1.00 92.44 94 GLN A N 1
ATOM 737 C CA . GLN A 1 94 ? -4.370 6.147 3.112 1.00 92.44 94 GLN A CA 1
ATOM 738 C C . GLN A 1 94 ? -2.852 6.154 3.284 1.00 92.44 94 GLN A C 1
ATOM 740 O O . GLN A 1 94 ? -2.205 7.074 2.798 1.00 92.44 94 GLN A O 1
ATOM 745 N N . VAL A 1 95 ? -2.266 5.087 3.832 1.00 93.12 95 VAL A N 1
ATOM 746 C CA . VAL A 1 95 ? -0.807 4.938 3.954 1.00 93.12 95 VAL A CA 1
ATOM 747 C C . VAL A 1 95 ? -0.119 5.036 2.595 1.00 93.12 95 VAL A C 1
ATOM 749 O O . VAL A 1 95 ? 0.891 5.727 2.479 1.00 93.12 95 VAL A O 1
ATOM 752 N N . LYS A 1 96 ? -0.688 4.428 1.546 1.00 92.19 96 LYS A N 1
ATOM 753 C CA . LYS A 1 96 ? -0.157 4.559 0.184 1.00 92.19 96 LYS A CA 1
ATOM 754 C C . LYS A 1 96 ? -0.099 6.022 -0.280 1.00 92.19 96 LYS A C 1
ATOM 756 O O . LYS A 1 96 ? 0.941 6.474 -0.751 1.00 92.19 96 LYS A O 1
ATOM 761 N N . ARG A 1 97 ? -1.179 6.785 -0.080 1.00 90.38 97 ARG A N 1
ATOM 762 C CA . ARG A 1 97 ? -1.236 8.221 -0.423 1.00 90.38 97 ARG A CA 1
ATOM 763 C C . ARG A 1 97 ? -0.252 9.055 0.396 1.00 90.38 97 ARG A C 1
ATOM 765 O O . ARG A 1 97 ? 0.418 9.939 -0.139 1.00 90.38 97 ARG A O 1
ATOM 772 N N . THR A 1 98 ? -0.140 8.770 1.691 1.00 91.38 98 THR A N 1
ATOM 773 C CA . THR A 1 98 ? 0.819 9.438 2.575 1.00 91.38 98 THR A CA 1
ATOM 774 C C . THR A 1 98 ? 2.256 9.144 2.140 1.00 91.38 98 THR A C 1
ATOM 776 O O . THR A 1 98 ? 3.053 10.072 2.053 1.00 91.38 98 THR A O 1
ATOM 779 N N . LYS A 1 99 ? 2.584 7.897 1.774 1.00 91.00 99 LYS A N 1
ATOM 780 C CA . LYS A 1 99 ? 3.903 7.511 1.240 1.00 91.00 99 LYS A CA 1
ATOM 781 C C . LYS A 1 99 ? 4.256 8.280 -0.036 1.00 91.00 99 LYS A C 1
ATOM 783 O O . LYS A 1 99 ? 5.369 8.786 -0.164 1.00 91.00 99 LYS A O 1
ATOM 788 N N . GLU A 1 100 ? 3.314 8.396 -0.971 1.00 90.44 100 GLU A N 1
ATOM 789 C CA . GLU A 1 100 ? 3.501 9.178 -2.202 1.00 90.44 100 GLU A CA 1
ATOM 790 C C . GLU A 1 100 ? 3.772 10.656 -1.876 1.00 90.44 100 GLU A C 1
ATOM 792 O O . GLU A 1 100 ? 4.691 11.262 -2.424 1.00 90.44 100 GLU A O 1
ATOM 797 N N . THR A 1 101 ? 3.052 11.214 -0.899 1.00 90.44 101 THR A N 1
ATOM 798 C CA . THR A 1 101 ? 3.247 12.600 -0.443 1.00 90.44 101 THR A CA 1
ATOM 799 C C . THR A 1 101 ? 4.607 12.799 0.236 1.00 90.44 101 THR A C 1
ATOM 801 O O . THR A 1 101 ? 5.262 13.814 -0.002 1.00 90.44 101 THR A O 1
ATOM 804 N N . LEU A 1 102 ? 5.059 11.827 1.037 1.00 89.31 102 LEU A N 1
ATOM 805 C CA . LEU A 1 102 ? 6.370 11.822 1.701 1.00 89.31 102 LEU A CA 1
ATOM 806 C C . LEU A 1 102 ? 7.541 11.639 0.727 1.00 89.31 102 LEU A C 1
ATOM 808 O O . LEU A 1 102 ? 8.674 11.977 1.051 1.00 89.31 102 LEU A O 1
ATOM 812 N N . SER A 1 103 ? 7.283 11.126 -0.477 1.00 89.38 103 SER A N 1
ATOM 813 C CA . SER A 1 103 ? 8.320 11.025 -1.511 1.00 89.38 103 SER A CA 1
ATOM 814 C C . SER A 1 103 ? 8.690 12.403 -2.077 1.00 89.38 103 SER A C 1
ATOM 816 O O . SER A 1 103 ? 9.795 12.583 -2.580 1.00 89.38 103 SER A O 1
ATOM 818 N N . ALA A 1 104 ? 7.780 13.381 -1.971 1.00 90.25 104 ALA A N 1
ATOM 819 C CA . ALA A 1 104 ? 7.998 14.766 -2.389 1.00 90.25 104 ALA A CA 1
ATOM 820 C C . ALA A 1 104 ? 8.236 15.734 -1.214 1.00 90.25 104 ALA A C 1
ATOM 822 O O . ALA A 1 104 ? 8.839 16.787 -1.408 1.00 90.25 104 ALA A O 1
ATOM 823 N N . ASN A 1 105 ? 7.762 15.400 -0.007 1.00 93.25 105 ASN A N 1
ATOM 824 C CA . ASN A 1 105 ? 7.769 16.284 1.160 1.00 93.25 105 ASN A CA 1
ATOM 825 C C . ASN A 1 105 ? 8.379 15.603 2.388 1.00 93.25 105 ASN A C 1
ATOM 827 O O . ASN A 1 105 ? 8.193 14.415 2.611 1.00 93.25 105 ASN A O 1
ATOM 831 N N . THR A 1 106 ? 9.012 16.377 3.268 1.00 90.31 106 THR A N 1
ATOM 832 C CA . THR A 1 106 ? 9.622 15.850 4.503 1.00 90.31 106 THR A CA 1
ATOM 833 C C . THR A 1 106 ? 8.596 15.371 5.538 1.00 90.31 106 THR A C 1
ATOM 835 O O . THR A 1 106 ? 8.922 14.570 6.410 1.00 90.31 106 THR A O 1
ATOM 838 N N . MET A 1 107 ? 7.359 15.874 5.482 1.00 87.12 107 MET A N 1
ATOM 839 C CA . MET A 1 107 ? 6.295 15.566 6.440 1.00 87.12 107 MET A CA 1
ATOM 840 C C . MET A 1 107 ? 4.948 15.468 5.723 1.00 87.12 107 MET A C 1
ATOM 842 O O . MET A 1 107 ? 4.673 16.247 4.811 1.00 87.12 107 MET A O 1
ATOM 846 N N . ALA A 1 108 ? 4.093 14.544 6.164 1.00 89.38 108 ALA A N 1
ATOM 847 C CA . ALA A 1 108 ? 2.728 14.406 5.673 1.00 89.38 108 ALA A CA 1
ATOM 848 C C . ALA A 1 108 ? 1.801 13.970 6.820 1.00 89.38 108 ALA A C 1
ATOM 850 O O . ALA A 1 108 ? 2.102 12.974 7.484 1.00 89.38 108 ALA A O 1
ATOM 851 N N . PRO A 1 109 ? 0.688 14.682 7.072 1.00 88.25 109 PRO A N 1
ATOM 852 C CA . PRO A 1 109 ? -0.310 14.221 8.023 1.00 88.25 109 PRO A CA 1
ATOM 853 C C . PRO A 1 109 ? -1.044 13.001 7.455 1.00 88.25 109 PRO A C 1
ATOM 855 O O . PRO A 1 109 ? -1.321 12.924 6.255 1.00 88.25 109 PRO A O 1
ATOM 858 N N . ILE A 1 110 ? -1.379 12.056 8.327 1.00 87.81 110 ILE A N 1
ATOM 859 C CA . ILE A 1 110 ? -2.283 10.952 8.014 1.00 87.81 110 ILE A CA 1
ATOM 860 C C . ILE A 1 110 ? -3.552 11.136 8.838 1.00 87.81 110 ILE A C 1
ATOM 862 O O . ILE A 1 110 ? -3.475 11.440 10.024 1.00 87.81 110 ILE A O 1
ATOM 866 N N . SER A 1 111 ? -4.706 11.000 8.190 1.00 88.00 111 SER A N 1
ATOM 867 C CA . SER A 1 111 ? -5.990 10.942 8.878 1.00 88.00 111 SER A CA 1
ATOM 868 C C . SER A 1 111 ? -6.937 10.005 8.138 1.00 88.00 111 SER A C 1
ATOM 870 O O . SER A 1 111 ? -6.982 10.000 6.900 1.00 88.00 111 SER A O 1
ATOM 872 N N . VAL A 1 112 ? -7.656 9.171 8.887 1.00 88.06 112 VAL A N 1
ATOM 873 C CA . VAL A 1 112 ? -8.594 8.185 8.351 1.00 88.06 112 VAL A CA 1
ATOM 874 C C . VAL A 1 112 ? -9.926 8.271 9.086 1.00 88.06 112 VAL A C 1
ATOM 876 O O . VAL A 1 112 ? -10.032 7.887 10.246 1.00 88.06 112 VAL A O 1
ATOM 879 N N . GLU A 1 113 ? -10.954 8.718 8.370 1.00 86.12 113 GLU A N 1
ATOM 880 C CA . GLU A 1 113 ? -12.316 8.834 8.897 1.00 86.12 113 GLU A CA 1
ATOM 881 C C . GLU A 1 113 ? -13.002 7.465 9.043 1.00 86.12 113 GLU A C 1
ATOM 883 O O . GLU A 1 113 ? -12.971 6.608 8.135 1.00 86.12 113 GLU A O 1
ATOM 888 N N . SER A 1 114 ? -13.642 7.282 10.200 1.00 84.62 114 SER A N 1
ATOM 889 C CA . SER A 1 114 ? -14.365 6.082 10.621 1.00 84.62 114 SER A CA 1
ATOM 890 C C . SER A 1 114 ? -13.567 4.815 10.306 1.00 84.62 114 SER A C 1
ATOM 892 O O . SER A 1 114 ? -13.990 3.956 9.511 1.00 84.62 114 SER A O 1
ATOM 894 N N . LEU A 1 115 ? -12.352 4.735 10.852 1.00 84.56 115 LEU A N 1
ATOM 895 C CA . LEU A 1 115 ? -11.440 3.623 10.615 1.00 84.56 115 LEU A CA 1
ATOM 896 C C . LEU A 1 115 ? -12.008 2.319 11.196 1.00 84.56 115 LEU A C 1
ATOM 898 O O . LEU A 1 115 ? -12.019 1.302 10.498 1.00 84.56 115 LEU A O 1
ATOM 902 N N . TYR A 1 116 ? -12.529 2.362 12.425 1.00 83.62 116 TYR A N 1
ATOM 903 C CA . TYR A 1 116 ? -13.153 1.229 13.119 1.00 83.62 116 TYR A CA 1
ATOM 904 C C . TYR A 1 116 ? -14.186 1.726 14.146 1.00 83.62 116 TYR A C 1
ATOM 906 O O . TYR A 1 116 ? -13.857 2.645 14.882 1.00 83.62 116 TYR A O 1
ATOM 914 N N . ASP A 1 117 ? -15.395 1.142 14.205 1.00 82.00 117 ASP A N 1
ATOM 915 C CA . ASP A 1 117 ? -16.499 1.550 15.115 1.00 82.00 117 ASP A CA 1
ATOM 916 C C . ASP A 1 117 ? -16.655 3.079 15.250 1.00 82.00 117 ASP A C 1
ATOM 918 O O . ASP A 1 117 ? -16.644 3.634 16.346 1.00 82.00 117 ASP A O 1
ATOM 922 N N . ASP A 1 118 ? -16.720 3.771 14.107 1.00 81.00 118 ASP A N 1
ATOM 923 C CA . ASP A 1 118 ? -16.848 5.235 14.012 1.00 81.00 118 ASP A CA 1
ATOM 924 C C . ASP A 1 118 ? -15.741 6.041 14.723 1.00 81.00 118 ASP A C 1
ATOM 926 O O . ASP A 1 118 ? -15.848 7.254 14.880 1.00 81.00 118 ASP A O 1
ATOM 930 N N . CYS A 1 119 ? -14.638 5.390 15.099 1.00 80.88 119 CYS A N 1
ATOM 931 C CA . CYS A 1 119 ? -13.434 6.048 15.582 1.00 80.88 119 CYS A CA 1
ATOM 932 C C . CYS A 1 119 ? -12.565 6.498 14.408 1.00 80.88 119 CYS A C 1
ATOM 934 O O . CYS A 1 119 ? -12.206 5.705 13.527 1.00 80.88 119 CYS A O 1
ATOM 936 N N . ASP A 1 120 ? -12.193 7.771 14.444 1.00 86.00 120 ASP A N 1
ATOM 937 C CA . ASP A 1 120 ? -11.241 8.372 13.520 1.00 86.00 120 ASP A CA 1
ATOM 938 C C . ASP A 1 120 ? -9.800 8.110 13.975 1.00 86.00 120 ASP A C 1
ATOM 940 O O . ASP A 1 120 ? -9.525 7.920 15.166 1.00 86.00 120 ASP A O 1
ATOM 944 N N . PHE A 1 121 ? -8.876 8.103 13.015 1.00 81.88 121 PHE A N 1
ATOM 945 C CA . PHE A 1 121 ? -7.435 8.015 13.254 1.00 81.88 121 PHE A CA 1
ATOM 946 C C . PHE A 1 121 ? -6.699 9.228 12.698 1.00 81.88 121 PHE A C 1
ATOM 948 O O . PHE A 1 121 ? -7.055 9.662 11.574 1.00 81.88 121 PHE A O 1
#

pLDDT: mean 84.32, std 8.29, range [54.94, 93.25]